Protein AF-A0A817LK72-F1 (afdb_monomer_lite)

Foldseek 3Di:
DDDDDDPVLVVVLVCVLDPPDPPDDPDDDDDDDDDDPPPCCLLHSVLVNQLSQVVDPVGDDDDDDDPVCLVVSVVSNCVRCVPVNVDDDDDD

Structure (mmCIF, N/CA/C/O backbone):
data_AF-A0A817LK72-F1
#
_entry.id   AF-A0A817LK72-F1
#
loop_
_atom_site.group_PDB
_atom_site.id
_atom_site.type_symbol
_atom_site.label_atom_id
_atom_site.label_alt_id
_atom_site.label_comp_id
_atom_site.label_asym_id
_atom_site.label_entity_id
_atom_site.label_seq_id
_atom_site.pdbx_PDB_ins_code
_atom_site.Cartn_x
_atom_site.Cartn_y
_atom_site.Cartn_z
_atom_site.occupancy
_atom_site.B_iso_or_equiv
_atom_site.auth_seq_id
_atom_site.auth_comp_id
_atom_site.auth_asym_id
_atom_site.auth_atom_id
_atom_site.pdbx_PDB_model_num
ATOM 1 N N . MET A 1 1 ? -11.771 -12.096 5.214 1.00 59.47 1 MET A N 1
ATOM 2 C CA . MET A 1 1 ? -11.506 -10.710 4.777 1.00 59.47 1 MET A CA 1
ATOM 3 C C . MET A 1 1 ? -12.808 -10.122 4.241 1.00 59.47 1 MET A C 1
ATOM 5 O O . MET A 1 1 ? -13.346 -10.690 3.306 1.00 59.47 1 MET A O 1
ATOM 9 N N . ASN A 1 2 ? -13.333 -9.047 4.837 1.00 67.94 2 ASN A N 1
ATOM 10 C CA . ASN A 1 2 ? -14.517 -8.348 4.321 1.00 67.94 2 ASN A CA 1
ATOM 11 C C . ASN A 1 2 ? -14.074 -6.976 3.787 1.00 67.94 2 ASN A C 1
ATOM 13 O O . ASN A 1 2 ? -13.857 -6.048 4.567 1.00 67.94 2 ASN A O 1
ATOM 17 N N . ILE A 1 3 ? -13.798 -6.887 2.483 1.00 73.44 3 ILE A N 1
ATOM 18 C CA . ILE A 1 3 ? -13.427 -5.632 1.815 1.00 73.44 3 ILE A CA 1
ATOM 19 C C . ILE A 1 3 ? -14.599 -5.205 0.941 1.00 73.44 3 ILE A C 1
ATOM 21 O O . ILE A 1 3 ? -14.873 -5.821 -0.081 1.00 73.44 3 ILE A O 1
ATOM 25 N N . THR A 1 4 ? -15.247 -4.112 1.329 1.00 86.06 4 THR A N 1
ATOM 26 C CA . THR A 1 4 ? -16.202 -3.392 0.486 1.00 86.06 4 THR A CA 1
ATOM 27 C C . THR A 1 4 ? -15.481 -2.229 -0.183 1.00 86.06 4 THR A C 1
ATOM 29 O O . THR A 1 4 ? -14.970 -1.341 0.509 1.00 86.06 4 THR A O 1
ATOM 32 N N . ILE A 1 5 ? -15.426 -2.236 -1.512 1.00 90.00 5 ILE A N 1
ATOM 33 C CA . ILE A 1 5 ? -14.814 -1.164 -2.299 1.00 90.00 5 ILE A CA 1
ATOM 34 C C . ILE A 1 5 ? -15.887 -0.112 -2.591 1.00 90.00 5 ILE A C 1
ATOM 36 O O . ILE A 1 5 ? -16.959 -0.444 -3.086 1.00 90.00 5 ILE A O 1
ATOM 40 N N . ARG A 1 6 ? -15.602 1.151 -2.266 1.00 91.00 6 ARG A N 1
ATOM 41 C CA . ARG A 1 6 ? -16.489 2.297 -2.513 1.00 91.00 6 ARG A CA 1
ATOM 42 C C . ARG A 1 6 ? -16.066 3.049 -3.769 1.00 91.00 6 ARG A C 1
ATOM 44 O O . ARG A 1 6 ? -14.874 3.146 -4.058 1.00 91.00 6 ARG A O 1
ATOM 51 N N . ASP A 1 7 ? -17.014 3.702 -4.428 1.00 91.44 7 ASP A N 1
ATOM 52 C CA . ASP A 1 7 ? -16.767 4.433 -5.680 1.00 91.44 7 ASP A CA 1
ATOM 53 C C . ASP A 1 7 ? -15.677 5.500 -5.564 1.00 91.44 7 ASP A C 1
ATOM 55 O O . ASP A 1 7 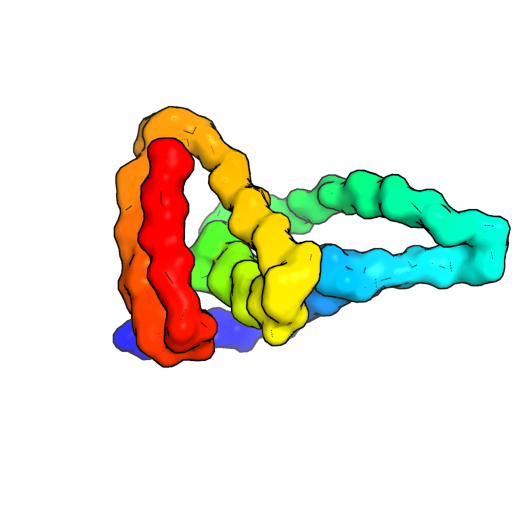? -14.861 5.675 -6.469 1.00 91.44 7 ASP A O 1
ATOM 59 N N . ILE A 1 8 ? -15.612 6.205 -4.429 1.00 89.81 8 ILE A N 1
ATOM 60 C CA . ILE A 1 8 ? -14.557 7.196 -4.191 1.00 89.81 8 ILE A CA 1
ATOM 61 C C . ILE A 1 8 ? -13.162 6.560 -4.189 1.00 89.81 8 ILE A C 1
ATOM 63 O O . ILE A 1 8 ? -12.231 7.128 -4.753 1.00 89.81 8 ILE A O 1
ATOM 67 N N . GLN A 1 9 ? -13.027 5.352 -3.636 1.00 91.75 9 GLN A N 1
ATOM 68 C CA . GLN A 1 9 ? -11.754 4.638 -3.587 1.00 91.75 9 GLN A CA 1
ATOM 69 C C . GLN A 1 9 ? -11.320 4.208 -4.992 1.00 91.75 9 GLN A C 1
ATOM 71 O O . GLN A 1 9 ? -10.144 4.328 -5.323 1.00 91.75 9 GLN A O 1
ATOM 76 N N . ILE A 1 10 ? -12.271 3.775 -5.829 1.00 91.06 10 ILE A N 1
ATOM 77 C CA . ILE A 1 10 ? -12.025 3.409 -7.233 1.00 91.06 10 ILE A CA 1
ATOM 78 C C . ILE A 1 10 ? -11.586 4.634 -8.032 1.00 91.06 10 ILE A C 1
ATOM 80 O O . ILE A 1 10 ? -10.584 4.578 -8.741 1.00 91.06 10 ILE A O 1
ATOM 84 N N . ARG A 1 11 ? -12.299 5.761 -7.897 1.00 89.81 11 ARG A N 1
ATOM 85 C CA . ARG A 1 11 ? -11.948 7.008 -8.594 1.00 89.81 11 ARG A CA 1
ATOM 86 C C . ARG A 1 11 ? -10.540 7.473 -8.244 1.00 89.81 11 ARG A C 1
ATOM 88 O O . ARG A 1 11 ? -9.758 7.757 -9.146 1.00 89.81 11 ARG A O 1
ATOM 95 N N . VAL A 1 12 ? -10.205 7.500 -6.954 1.00 89.88 12 VAL A N 1
ATOM 96 C CA . VAL A 1 12 ? -8.869 7.893 -6.485 1.00 89.88 12 VAL A CA 1
ATOM 97 C C . VAL A 1 12 ? -7.801 6.918 -6.985 1.00 89.88 12 VAL A C 1
ATOM 99 O O . VAL A 1 12 ? -6.778 7.362 -7.501 1.00 89.88 12 VAL A O 1
ATOM 102 N N . ALA A 1 13 ? -8.040 5.607 -6.895 1.00 90.38 13 ALA A N 1
ATOM 103 C CA . ALA A 1 13 ? -7.090 4.602 -7.367 1.00 90.38 13 ALA A CA 1
ATOM 104 C C . ALA A 1 13 ? -6.840 4.700 -8.879 1.00 90.38 13 ALA A C 1
ATOM 106 O O . ALA A 1 13 ? -5.688 4.705 -9.302 1.00 90.38 13 ALA A O 1
ATOM 107 N N . ASN A 1 14 ? -7.887 4.855 -9.693 1.00 89.69 14 ASN A N 1
ATOM 108 C CA . ASN A 1 14 ? -7.747 5.022 -11.142 1.00 89.69 14 ASN A CA 1
ATOM 109 C C . ASN A 1 14 ? -6.910 6.253 -11.497 1.00 89.69 14 ASN A C 1
ATOM 111 O O . ASN A 1 14 ? -6.040 6.164 -12.360 1.00 89.69 14 ASN A O 1
ATOM 115 N N . HIS A 1 15 ? -7.124 7.369 -10.796 1.00 87.75 15 HIS A N 1
ATOM 116 C CA . HIS A 1 15 ? -6.366 8.600 -11.017 1.00 87.75 15 HIS A CA 1
ATOM 117 C C . HIS A 1 15 ? -4.883 8.460 -10.640 1.00 87.75 15 HIS A C 1
ATOM 119 O O . HIS A 1 15 ? -4.021 9.060 -11.273 1.00 87.75 15 HIS A O 1
ATOM 125 N N . MET A 1 16 ? -4.576 7.639 -9.632 1.00 87.94 16 MET A N 1
ATOM 126 C CA . MET A 1 16 ? -3.201 7.321 -9.237 1.00 87.94 16 MET A CA 1
ATOM 127 C C . MET A 1 16 ? -2.512 6.335 -10.195 1.00 87.94 16 MET A C 1
ATOM 129 O O . MET A 1 16 ? -1.311 6.448 -10.413 1.00 87.94 16 MET A O 1
ATOM 133 N N . ILE A 1 17 ? -3.241 5.357 -10.750 1.00 86.25 17 ILE A N 1
ATOM 134 C CA . ILE A 1 17 ? -2.686 4.355 -11.683 1.00 86.25 17 ILE A CA 1
ATOM 135 C C . ILE A 1 17 ? -2.444 4.976 -13.061 1.00 86.25 17 ILE A C 1
ATOM 137 O O . ILE A 1 17 ? -1.427 4.708 -13.698 1.00 86.25 17 ILE A O 1
ATOM 141 N N . LYS A 1 18 ? -3.397 5.783 -13.531 1.00 82.38 18 LYS A N 1
ATOM 142 C CA . LYS A 1 18 ? -3.346 6.483 -14.814 1.00 82.38 18 LYS A CA 1
ATOM 143 C C . LYS A 1 18 ? -3.604 7.968 -14.563 1.00 82.38 18 LYS A C 1
ATOM 145 O O . LYS A 1 18 ? -4.756 8.395 -14.663 1.00 82.38 18 LYS A O 1
ATOM 150 N N . PRO A 1 19 ? -2.565 8.755 -14.234 1.00 72.75 19 PRO A N 1
ATOM 151 C CA . PRO A 1 19 ? -2.696 10.204 -14.246 1.00 72.75 19 PRO A CA 1
ATOM 152 C C . PRO A 1 19 ? -3.250 10.651 -15.595 1.00 72.75 19 PRO A C 1
ATOM 154 O O . PRO A 1 19 ? -2.764 10.209 -16.638 1.00 72.75 19 PRO A O 1
ATOM 157 N N . ASN A 1 20 ? -4.252 11.527 -15.585 1.00 62.88 20 ASN A N 1
ATOM 158 C CA . ASN A 1 20 ? -4.743 12.143 -16.811 1.00 62.88 20 ASN A CA 1
ATOM 159 C C . ASN A 1 20 ? -3.616 13.003 -17.406 1.00 62.88 20 ASN A C 1
ATOM 161 O O . ASN A 1 20 ? -3.380 14.121 -16.953 1.00 62.88 20 ASN A O 1
ATOM 165 N N . LEU A 1 21 ? -2.899 12.468 -18.398 1.00 56.91 21 LEU A N 1
ATOM 166 C CA . LEU A 1 21 ? -1.875 13.204 -19.131 1.00 56.91 21 LEU A CA 1
ATOM 167 C C . LEU A 1 21 ? -2.547 14.258 -20.014 1.00 56.91 21 LEU A C 1
ATOM 169 O O . LEU A 1 21 ? -3.289 13.930 -20.940 1.00 56.91 21 LEU A O 1
ATOM 173 N N . THR A 1 22 ? -2.220 15.526 -19.792 1.00 52.16 22 THR A N 1
ATOM 174 C CA . THR A 1 22 ? -2.406 16.571 -20.799 1.00 52.16 22 THR A CA 1
ATOM 175 C C . THR A 1 22 ? -1.311 16.423 -21.860 1.00 52.16 22 THR A C 1
ATOM 177 O O . THR A 1 22 ? -0.218 16.962 -21.739 1.00 52.16 22 THR A O 1
ATOM 180 N N . THR A 1 23 ? -1.606 15.569 -22.841 1.00 49.75 23 THR A N 1
ATOM 181 C CA . THR A 1 23 ? -1.119 15.408 -24.231 1.00 49.75 23 THR A CA 1
ATOM 182 C C . THR A 1 23 ? 0.234 15.921 -24.758 1.00 49.75 23 THR A C 1
ATOM 184 O O . THR A 1 23 ? 0.530 15.549 -25.883 1.00 49.75 23 THR A O 1
ATOM 187 N N . ASN A 1 24 ? 1.107 16.658 -24.064 1.00 50.31 24 ASN A N 1
ATOM 188 C CA . ASN A 1 24 ? 2.286 17.252 -24.725 1.00 50.31 24 ASN A CA 1
ATOM 189 C C . ASN A 1 24 ? 3.635 17.106 -24.014 1.00 50.31 24 ASN A C 1
ATOM 191 O O . ASN A 1 24 ? 4.623 17.573 -24.561 1.00 50.31 24 ASN A O 1
ATOM 195 N N . ASN A 1 25 ? 3.736 16.448 -22.857 1.00 51.78 25 ASN A N 1
ATOM 196 C CA . ASN A 1 25 ? 5.042 16.158 -22.262 1.00 51.78 25 ASN A CA 1
ATOM 197 C C . ASN A 1 25 ? 5.014 14.822 -21.521 1.00 51.78 25 ASN A C 1
ATOM 199 O O . ASN A 1 25 ? 4.239 14.626 -20.589 1.00 51.78 25 ASN A O 1
ATOM 203 N N . SER A 1 26 ? 5.886 13.905 -21.930 1.00 54.09 26 SER A N 1
ATOM 204 C CA . SER A 1 26 ? 6.137 12.604 -21.304 1.00 54.09 26 SER A CA 1
ATOM 205 C C . SER A 1 26 ? 6.904 12.745 -19.981 1.00 54.09 26 SER A C 1
ATOM 207 O O . SER A 1 26 ? 7.909 12.071 -19.757 1.00 54.09 26 SER A O 1
ATOM 209 N N . THR A 1 27 ? 6.488 13.667 -19.114 1.00 57.53 27 THR A N 1
ATOM 210 C CA . THR A 1 27 ? 7.091 13.869 -17.799 1.00 57.53 27 THR A CA 1
ATOM 211 C C . THR A 1 27 ? 6.365 13.018 -16.767 1.00 57.53 27 THR A C 1
ATOM 213 O O . THR A 1 27 ? 5.147 13.071 -16.616 1.00 57.53 27 THR A O 1
ATOM 216 N N . ILE A 1 28 ? 7.136 12.205 -16.045 1.00 60.75 28 ILE A N 1
ATOM 217 C CA . ILE A 1 28 ? 6.669 11.484 -14.862 1.00 60.75 28 ILE A CA 1
ATOM 218 C C . ILE A 1 28 ? 6.207 12.540 -13.850 1.00 60.75 28 ILE A C 1
ATOM 220 O O . ILE A 1 28 ? 7.022 13.318 -13.355 1.00 60.75 28 ILE A O 1
ATOM 224 N N . GLN A 1 29 ? 4.904 12.601 -13.575 1.00 70.44 29 GLN A N 1
ATOM 225 C CA . GLN A 1 29 ? 4.332 13.553 -12.626 1.00 70.44 29 GLN A CA 1
ATOM 226 C C . GLN A 1 29 ? 4.123 12.902 -11.260 1.00 70.44 29 GLN A C 1
ATOM 228 O O . GLN A 1 29 ? 3.519 11.836 -11.141 1.00 70.44 29 GLN A O 1
ATOM 233 N N . SER A 1 30 ? 4.599 13.580 -10.218 1.00 81.00 30 SER A N 1
ATOM 234 C CA . SER A 1 30 ? 4.241 13.275 -8.835 1.00 81.00 30 SER A CA 1
ATOM 235 C C . SER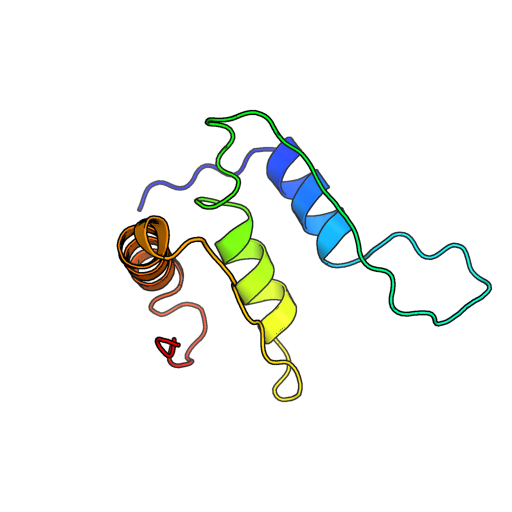 A 1 30 ? 2.825 13.770 -8.560 1.00 81.00 30 SER A C 1
ATOM 237 O O . SER A 1 30 ? 2.512 14.929 -8.824 1.00 81.00 30 SER A O 1
ATOM 239 N N . ILE A 1 31 ? 1.977 12.909 -8.000 1.00 83.69 31 ILE A N 1
ATOM 240 C CA . ILE A 1 31 ? 0.583 13.235 -7.682 1.00 83.69 31 ILE A CA 1
ATOM 241 C C . ILE A 1 31 ? 0.404 13.169 -6.173 1.00 83.69 31 ILE A C 1
ATOM 243 O O . ILE A 1 31 ? 0.814 12.203 -5.527 1.00 83.69 31 ILE A O 1
ATOM 247 N N . VAL A 1 32 ? -0.256 14.179 -5.616 1.00 85.44 32 VAL A N 1
ATOM 248 C CA . VAL A 1 32 ? -0.691 14.182 -4.221 1.00 85.44 32 VAL A CA 1
ATOM 249 C C . VAL 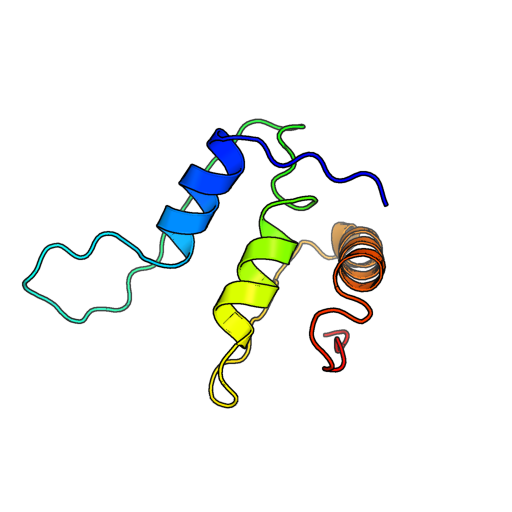A 1 32 ? -2.199 14.003 -4.200 1.00 85.44 32 VAL A C 1
ATOM 251 O O . VAL A 1 32 ? -2.931 14.782 -4.799 1.00 85.44 32 VAL A O 1
ATOM 254 N N . MET A 1 33 ? -2.665 12.979 -3.490 1.00 85.06 33 MET A N 1
ATOM 255 C CA . MET A 1 33 ? -4.089 12.726 -3.294 1.00 85.06 33 MET A CA 1
ATOM 256 C C . MET A 1 33 ? -4.416 12.811 -1.811 1.00 85.06 33 MET A C 1
ATOM 258 O O . MET A 1 33 ? -3.710 12.247 -0.971 1.00 85.06 33 MET A O 1
ATOM 262 N N . GLN A 1 34 ? -5.519 13.478 -1.491 1.00 84.06 34 GLN A N 1
ATOM 263 C CA . GLN A 1 34 ? -6.045 13.568 -0.136 1.00 84.06 34 GLN A CA 1
ATOM 264 C C . GLN A 1 34 ? -7.412 12.898 -0.060 1.00 84.06 34 GLN A C 1
ATOM 266 O O . GLN A 1 34 ? -8.170 12.862 -1.022 1.00 84.06 34 GLN A O 1
ATOM 271 N N . MET A 1 35 ? -7.705 12.339 1.106 1.00 82.19 35 MET A N 1
ATOM 272 C CA . MET A 1 35 ? -8.991 11.727 1.438 1.00 82.19 35 MET A CA 1
ATOM 273 C C . MET A 1 35 ? -9.298 12.037 2.897 1.00 82.19 35 MET A C 1
ATOM 275 O O . MET A 1 35 ? -8.385 12.422 3.640 1.00 82.19 35 MET A O 1
ATOM 279 N N . ASN A 1 36 ? -10.507 11.750 3.361 1.00 85.06 36 ASN A N 1
ATOM 280 C CA . ASN A 1 36 ? -10.864 11.871 4.773 1.00 85.06 36 ASN A CA 1
ATOM 281 C C . ASN A 1 36 ? -10.409 10.650 5.578 1.00 85.06 36 ASN A C 1
ATOM 283 O O . ASN A 1 36 ? -10.189 9.550 5.051 1.00 85.06 36 ASN A O 1
ATOM 287 N N . MET A 1 37 ? -10.115 10.851 6.863 1.00 78.81 37 MET A N 1
ATOM 288 C CA . MET A 1 37 ? -9.749 9.741 7.749 1.00 78.81 37 MET A CA 1
ATOM 289 C C . MET A 1 37 ? -10.912 8.747 7.854 1.00 78.81 37 MET A C 1
ATOM 291 O O . MET A 1 37 ? -12.071 9.127 7.762 1.00 78.81 37 MET A O 1
ATOM 295 N N . GLY A 1 38 ? -10.601 7.455 7.974 1.00 80.62 38 GLY A N 1
ATOM 296 C CA . GLY A 1 38 ? -11.620 6.396 7.988 1.00 80.62 38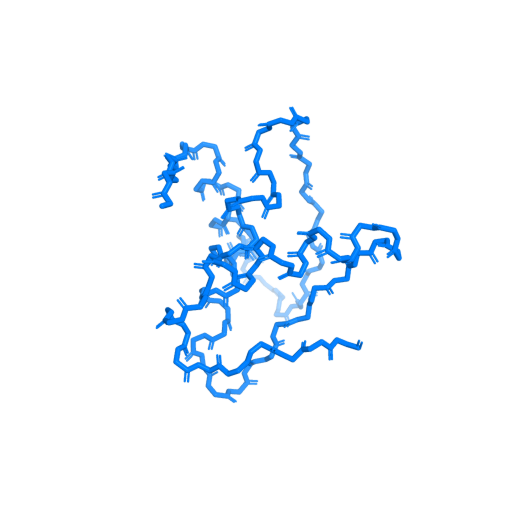 GLY A CA 1
ATOM 297 C C . GLY A 1 38 ? -12.127 5.952 6.607 1.00 80.62 38 GLY A C 1
ATOM 298 O O . GLY A 1 38 ? -12.685 4.863 6.495 1.00 80.62 38 GLY A O 1
ATOM 299 N N . GLU A 1 39 ? -11.833 6.680 5.523 1.00 81.38 39 GLU A N 1
ATOM 300 C CA . GLU A 1 39 ? -12.244 6.286 4.160 1.00 81.38 39 GLU A CA 1
ATOM 301 C C . GLU A 1 39 ? -11.458 5.100 3.584 1.00 81.38 39 GLU A C 1
ATOM 303 O O . GLU A 1 39 ? -11.708 4.661 2.466 1.00 81.38 39 GLU A O 1
ATOM 308 N N . GLY A 1 40 ? -10.515 4.538 4.341 1.00 79.94 40 GLY A N 1
ATOM 309 C CA . GLY A 1 40 ? -9.788 3.337 3.940 1.00 79.94 40 GLY A CA 1
ATOM 310 C C . GLY A 1 40 ? -8.651 3.582 2.947 1.00 79.94 40 GLY A C 1
ATOM 311 O O . GLY A 1 40 ? -8.403 2.737 2.087 1.00 79.94 40 GLY A O 1
ATOM 312 N N . LYS A 1 41 ? -7.922 4.703 3.087 1.00 85.00 41 LYS A N 1
ATOM 313 C CA . LYS A 1 41 ? -6.764 5.034 2.228 1.00 85.00 41 LYS A CA 1
ATOM 314 C C . LYS A 1 41 ? -5.753 3.893 2.158 1.00 85.00 41 LYS A C 1
ATOM 316 O O . LYS A 1 41 ? -5.428 3.377 1.098 1.00 85.00 41 LYS A O 1
ATOM 321 N N . THR A 1 42 ? -5.309 3.449 3.322 1.00 84.62 42 THR A N 1
ATOM 322 C CA . THR A 1 42 ? -4.323 2.379 3.439 1.00 84.62 42 THR A CA 1
ATOM 323 C C . THR A 1 42 ? -4.959 1.000 3.306 1.00 84.62 42 THR A C 1
ATOM 325 O O . THR A 1 42 ? -4.363 0.078 2.766 1.00 84.62 42 THR A O 1
ATOM 328 N N . SER A 1 43 ? -6.173 0.821 3.824 1.00 85.44 43 SER A N 1
ATOM 329 C CA . SER A 1 43 ? -6.778 -0.506 3.920 1.00 85.44 43 SER A CA 1
ATOM 330 C C . SER A 1 43 ? -7.387 -0.995 2.606 1.00 85.44 43 SER A C 1
ATOM 332 O O . SER A 1 43 ? -7.529 -2.207 2.455 1.00 85.44 43 SER A O 1
ATOM 334 N N . VAL A 1 44 ? -7.740 -0.113 1.666 1.00 89.31 44 VAL A N 1
ATOM 335 C CA . VAL A 1 44 ? -8.374 -0.504 0.394 1.00 89.31 44 VAL A CA 1
ATOM 336 C C . VAL A 1 44 ? -7.566 -0.049 -0.815 1.00 89.31 44 VAL A C 1
ATOM 338 O O . VAL A 1 44 ? -7.260 -0.870 -1.676 1.00 89.31 44 VAL A O 1
ATOM 341 N N . ILE A 1 45 ? -7.167 1.224 -0.867 1.00 90.56 45 ILE A N 1
ATOM 342 C CA . ILE A 1 45 ? -6.505 1.770 -2.063 1.00 90.56 45 ILE A CA 1
ATOM 343 C C . ILE A 1 45 ? -5.078 1.244 -2.206 1.00 90.56 45 ILE A C 1
ATOM 345 O O . ILE A 1 45 ? -4.674 0.871 -3.302 1.00 90.56 45 ILE A O 1
ATOM 349 N N . LEU A 1 46 ? -4.326 1.147 -1.108 1.00 89.62 46 LEU A N 1
ATOM 350 C CA . LEU A 1 46 ? -2.940 0.681 -1.162 1.00 89.62 46 LEU A CA 1
ATOM 351 C C . LEU A 1 46 ? -2.802 -0.749 -1.746 1.00 89.62 46 LEU A C 1
ATOM 353 O O . LEU A 1 46 ? -2.019 -0.915 -2.682 1.00 89.62 46 LEU A O 1
ATOM 357 N N . PRO A 1 47 ? -3.579 -1.766 -1.310 1.00 89.12 47 PRO A N 1
ATOM 358 C CA . PRO A 1 47 ? -3.610 -3.068 -1.980 1.00 89.12 47 PRO A CA 1
ATOM 359 C C . PRO A 1 47 ? -3.966 -2.989 -3.471 1.00 89.12 47 PRO A C 1
ATOM 361 O O . PRO A 1 47 ? -3.320 -3.648 -4.283 1.00 89.12 47 PRO A O 1
ATOM 364 N N . MET A 1 48 ? -4.962 -2.172 -3.835 1.00 89.94 48 MET A N 1
ATOM 365 C CA . MET A 1 48 ? -5.408 -2.009 -5.223 1.00 89.94 48 MET A CA 1
ATOM 366 C C . MET A 1 48 ? -4.282 -1.464 -6.114 1.00 89.94 48 MET A C 1
ATOM 368 O O . MET A 1 48 ? -4.026 -2.000 -7.193 1.00 89.94 48 MET A O 1
ATOM 372 N N . LEU A 1 49 ? -3.550 -0.459 -5.625 1.00 90.00 49 LEU A N 1
ATOM 373 C CA . LEU A 1 49 ? -2.385 0.107 -6.305 1.00 90.00 49 LEU A CA 1
ATOM 374 C C . LEU A 1 49 ? -1.257 -0.903 -6.452 1.00 90.00 49 LEU A C 1
ATOM 376 O O . LEU A 1 49 ? -0.707 -1.043 -7.540 1.00 90.00 49 LEU A O 1
ATOM 380 N N . CYS A 1 50 ? -0.914 -1.617 -5.377 1.00 89.12 50 CYS A N 1
ATOM 381 C CA . CYS A 1 50 ? 0.148 -2.615 -5.419 1.00 89.12 50 CYS A CA 1
ATOM 382 C C . CYS A 1 50 ? -0.126 -3.666 -6.491 1.00 89.12 50 CYS A C 1
ATOM 384 O O . CYS A 1 50 ? 0.756 -3.929 -7.302 1.00 89.12 50 CYS A O 1
ATOM 386 N N . VAL A 1 51 ? -1.340 -4.223 -6.538 1.00 87.62 51 VAL A N 1
ATOM 387 C CA . VAL A 1 51 ? -1.723 -5.220 -7.552 1.00 87.62 51 VAL A CA 1
ATOM 388 C C . VAL A 1 51 ? -1.670 -4.630 -8.955 1.00 87.62 51 VAL A C 1
ATOM 390 O O . VAL A 1 51 ? -1.062 -5.228 -9.839 1.00 87.62 51 VAL A O 1
ATOM 393 N N . SER A 1 52 ? -2.235 -3.440 -9.159 1.00 89.06 52 SER A N 1
ATOM 394 C CA . SER A 1 52 ? -2.284 -2.842 -10.494 1.00 89.06 52 SER A CA 1
ATOM 395 C C . SER A 1 52 ? -0.904 -2.446 -11.026 1.00 89.06 52 SER A C 1
ATOM 397 O O . SER A 1 52 ? -0.644 -2.608 -12.215 1.00 89.06 52 SER A O 1
ATOM 399 N N . LEU A 1 53 ? -0.024 -1.910 -10.177 1.00 86.69 53 LEU A N 1
ATOM 400 C CA . LEU A 1 53 ? 1.275 -1.373 -10.596 1.00 86.69 53 LEU A CA 1
ATOM 401 C C . LEU A 1 53 ? 2.379 -2.437 -10.639 1.00 86.69 53 LEU A C 1
ATOM 403 O O . LEU A 1 53 ? 3.345 -2.276 -11.382 1.00 86.69 53 LEU A O 1
ATOM 407 N N . SER A 1 54 ? 2.251 -3.532 -9.884 1.00 85.31 54 SER A N 1
ATOM 408 C CA . SER A 1 54 ? 3.221 -4.644 -9.891 1.00 85.31 54 SER A CA 1
ATOM 409 C C . SER A 1 54 ? 2.910 -5.738 -10.918 1.00 85.31 54 SER A C 1
ATOM 411 O O . SER A 1 54 ? 3.537 -6.794 -10.898 1.00 85.31 54 SER A O 1
ATOM 413 N N . SER A 1 55 ? 1.962 -5.501 -11.832 1.00 79.88 55 SER A N 1
ATOM 414 C CA . SER A 1 55 ? 1.562 -6.487 -12.843 1.00 79.88 55 SER A CA 1
ATOM 415 C C . SER A 1 55 ? 2.707 -6.863 -13.801 1.00 79.88 55 SER A C 1
ATOM 417 O O . SER A 1 55 ? 2.834 -8.028 -14.177 1.00 79.88 55 SER A O 1
ATOM 419 N N . SER A 1 56 ? 3.598 -5.922 -14.134 1.00 79.44 56 SER A N 1
ATOM 420 C CA . SER A 1 56 ? 4.789 -6.200 -14.950 1.00 79.44 56 SER A CA 1
ATOM 421 C C . SER A 1 56 ? 5.946 -6.768 -14.112 1.00 79.44 56 SER A C 1
ATOM 423 O O . SER A 1 56 ? 6.051 -6.523 -12.910 1.00 79.44 56 SER A O 1
ATOM 425 N N . ASN A 1 57 ? 6.855 -7.522 -14.739 1.00 76.50 57 ASN A N 1
ATOM 426 C CA . ASN A 1 57 ? 8.129 -7.928 -14.121 1.00 76.50 57 ASN A CA 1
ATOM 427 C C . ASN A 1 57 ? 9.160 -6.787 -14.072 1.00 76.50 57 ASN A C 1
ATOM 429 O O . ASN A 1 57 ? 10.176 -6.915 -13.395 1.00 76.50 57 ASN A O 1
ATOM 433 N N . SER A 1 58 ? 8.909 -5.681 -14.774 1.00 82.44 58 SER A N 1
ATOM 434 C CA . SER A 1 58 ? 9.803 -4.518 -14.828 1.00 82.44 58 SER A CA 1
ATOM 435 C C . SER A 1 58 ? 9.493 -3.437 -13.789 1.00 82.44 58 SER A C 1
ATOM 437 O O . SER A 1 58 ? 10.243 -2.469 -13.685 1.00 82.44 58 SER A O 1
ATOM 439 N N . SER A 1 59 ? 8.402 -3.568 -13.028 1.00 79.56 59 SER A N 1
ATOM 440 C CA . SER A 1 59 ? 7.962 -2.562 -12.061 1.00 79.56 59 SER A CA 1
ATOM 441 C C . SER A 1 59 ? 8.012 -3.089 -10.628 1.00 79.56 59 SER A C 1
ATOM 443 O O . SER A 1 59 ? 7.500 -4.162 -10.306 1.00 79.56 59 SER A O 1
ATOM 445 N N . LEU A 1 60 ? 8.614 -2.296 -9.738 1.00 85.25 60 LEU A N 1
ATOM 446 C CA . LEU A 1 60 ? 8.654 -2.562 -8.303 1.00 85.25 60 LEU A CA 1
ATOM 447 C C . LEU A 1 60 ? 7.943 -1.432 -7.560 1.00 85.25 60 LEU A C 1
ATOM 449 O O . LEU A 1 60 ? 8.296 -0.263 -7.696 1.00 85.25 60 LEU A O 1
ATOM 453 N N . VAL A 1 61 ? 6.932 -1.786 -6.767 1.00 87.38 61 VAL A N 1
ATOM 454 C CA . VAL A 1 61 ? 6.143 -0.826 -5.985 1.00 87.38 61 VAL A CA 1
ATOM 455 C C . VAL A 1 61 ? 6.747 -0.706 -4.591 1.00 87.38 61 VAL A C 1
ATOM 457 O O . VAL A 1 61 ? 6.848 -1.698 -3.871 1.00 87.38 61 VAL A O 1
ATOM 460 N N . ARG A 1 62 ? 7.125 0.512 -4.191 1.00 90.69 62 ARG A N 1
ATOM 461 C CA . ARG A 1 62 ? 7.621 0.812 -2.842 1.00 90.69 62 ARG A CA 1
ATOM 462 C C . ARG A 1 62 ? 6.567 1.576 -2.054 1.00 90.69 62 ARG A C 1
ATOM 464 O O . ARG A 1 62 ? 6.039 2.577 -2.526 1.00 90.69 62 ARG A O 1
ATOM 471 N N . ILE A 1 63 ? 6.312 1.128 -0.831 1.00 89.94 63 ILE A N 1
ATOM 472 C CA . ILE A 1 63 ? 5.409 1.793 0.107 1.00 89.94 63 ILE A CA 1
ATOM 473 C C . ILE A 1 63 ? 6.262 2.384 1.223 1.00 89.94 63 ILE A C 1
ATOM 475 O O . ILE A 1 63 ? 6.979 1.654 1.902 1.00 89.94 63 ILE A O 1
ATOM 479 N N . ILE A 1 64 ? 6.173 3.697 1.420 1.00 92.06 64 ILE A N 1
ATOM 480 C CA . ILE A 1 64 ? 6.888 4.405 2.484 1.00 92.06 64 ILE A CA 1
ATOM 481 C C . ILE A 1 64 ? 5.860 4.873 3.509 1.00 92.06 64 ILE A C 1
ATOM 483 O O . ILE A 1 64 ? 4.869 5.515 3.164 1.00 92.06 64 ILE A O 1
ATOM 487 N N . VAL A 1 65 ? 6.090 4.532 4.774 1.00 91.56 65 VAL A N 1
ATOM 488 C CA . VAL A 1 65 ? 5.233 4.901 5.906 1.00 91.56 65 VAL A CA 1
ATOM 489 C C . VAL A 1 65 ? 6.085 5.367 7.079 1.00 91.56 65 VAL A C 1
ATOM 491 O O . VAL A 1 65 ? 7.278 5.073 7.154 1.00 91.56 65 VAL A O 1
ATOM 494 N N . LEU A 1 66 ? 5.463 6.068 8.027 1.00 93.62 66 LEU A N 1
ATOM 495 C CA . LEU A 1 66 ? 6.101 6.409 9.299 1.00 93.62 66 LEU A CA 1
ATOM 496 C C . LEU A 1 66 ? 6.496 5.132 10.057 1.00 93.62 66 LEU A C 1
ATOM 498 O O . LEU A 1 66 ? 5.750 4.152 10.057 1.00 93.62 66 LEU A O 1
ATOM 502 N N . LYS A 1 67 ? 7.638 5.163 10.758 1.00 93.31 67 LYS A N 1
ATOM 503 C CA . LYS A 1 67 ? 8.217 3.992 11.447 1.00 93.31 67 LYS A CA 1
ATOM 504 C C . LYS A 1 67 ? 7.215 3.272 12.357 1.00 93.31 67 LYS A C 1
ATOM 506 O O . LYS A 1 67 ? 7.134 2.051 12.324 1.00 93.31 67 LYS A O 1
ATOM 511 N N . PHE A 1 68 ? 6.418 4.013 13.128 1.00 93.75 68 PHE A N 1
ATOM 512 C CA . PHE A 1 68 ? 5.433 3.420 14.042 1.00 93.75 68 PHE A CA 1
ATOM 513 C C . PHE A 1 68 ? 4.236 2.774 13.323 1.00 93.75 68 PHE A C 1
ATOM 515 O O . PHE A 1 68 ? 3.603 1.872 13.861 1.00 93.75 68 PHE A O 1
ATOM 522 N N . LEU A 1 69 ? 3.925 3.213 12.100 1.00 92.12 69 LEU A N 1
ATOM 523 C CA . LEU A 1 69 ? 2.839 2.664 11.288 1.00 92.12 69 LEU A CA 1
ATOM 524 C C . LEU A 1 69 ? 3.262 1.403 10.534 1.00 92.12 69 LEU A C 1
ATOM 526 O O . LEU A 1 69 ? 2.393 0.659 10.071 1.00 92.12 69 LEU A O 1
ATOM 530 N N . PHE A 1 70 ? 4.568 1.154 10.405 1.00 92.19 70 PHE A N 1
ATOM 531 C CA . PHE A 1 70 ? 5.103 0.050 9.618 1.00 92.19 70 PHE A CA 1
ATOM 532 C C . PHE A 1 70 ? 4.546 -1.321 10.025 1.00 92.19 70 PHE A C 1
ATOM 534 O O . PHE A 1 70 ? 4.002 -1.982 9.140 1.00 92.19 70 PHE A O 1
ATOM 541 N N . PRO A 1 71 ? 4.574 -1.753 11.305 1.00 92.50 71 PRO A N 1
ATOM 542 C CA . PRO A 1 71 ? 4.112 -3.095 11.670 1.00 92.50 71 PRO A CA 1
ATOM 543 C C . PRO A 1 71 ? 2.648 -3.333 11.281 1.00 92.50 71 PRO A C 1
ATOM 545 O O . PRO A 1 71 ? 2.316 -4.340 10.654 1.00 92.50 71 PRO A O 1
ATOM 548 N N . THR A 1 72 ? 1.784 -2.358 11.571 1.00 90.94 72 THR A N 1
ATOM 549 C CA . THR A 1 72 ? 0.349 -2.411 11.264 1.00 90.94 72 THR A CA 1
ATOM 550 C C . THR A 1 72 ? 0.088 -2.433 9.759 1.00 90.94 72 THR A C 1
ATOM 552 O O . THR A 1 72 ? -0.724 -3.223 9.273 1.00 90.94 72 THR A O 1
ATOM 555 N N . ASN A 1 73 ? 0.789 -1.586 8.999 1.00 90.50 73 ASN A N 1
ATOM 556 C CA . ASN A 1 73 ? 0.653 -1.519 7.544 1.00 90.50 73 ASN A CA 1
ATOM 557 C C . ASN A 1 73 ? 1.159 -2.799 6.882 1.00 90.50 73 ASN A C 1
ATOM 559 O O . ASN A 1 73 ? 0.461 -3.364 6.046 1.00 90.50 73 ASN A O 1
ATOM 563 N N . HIS A 1 74 ? 2.331 -3.281 7.289 1.00 89.38 74 HIS A N 1
ATOM 564 C CA . HIS A 1 74 ? 2.943 -4.497 6.769 1.00 89.38 74 HIS A CA 1
ATOM 565 C C . HIS A 1 74 ? 2.057 -5.722 7.013 1.00 89.38 74 HIS A C 1
ATOM 567 O O . HIS A 1 74 ? 1.787 -6.478 6.080 1.00 89.38 74 HIS A O 1
ATOM 573 N N . GLN A 1 75 ? 1.530 -5.889 8.231 1.00 89.06 75 GLN A N 1
ATOM 574 C CA . GLN A 1 75 ? 0.627 -6.995 8.552 1.00 89.06 75 GLN A CA 1
ATOM 575 C C . GLN A 1 75 ? -0.668 -6.929 7.735 1.00 89.06 75 GLN A C 1
ATOM 577 O O . GLN A 1 75 ? -1.087 -7.930 7.154 1.00 89.06 75 GLN A O 1
ATOM 582 N N . SER A 1 76 ? -1.280 -5.745 7.644 1.00 88.25 76 SER A N 1
ATOM 583 C CA . SER A 1 76 ? -2.496 -5.527 6.851 1.00 88.25 76 SER A CA 1
ATOM 584 C C . SER A 1 76 ? -2.260 -5.826 5.370 1.00 88.25 76 SER A C 1
ATOM 586 O O . SER A 1 76 ? -3.057 -6.522 4.744 1.00 88.25 76 SER A O 1
AT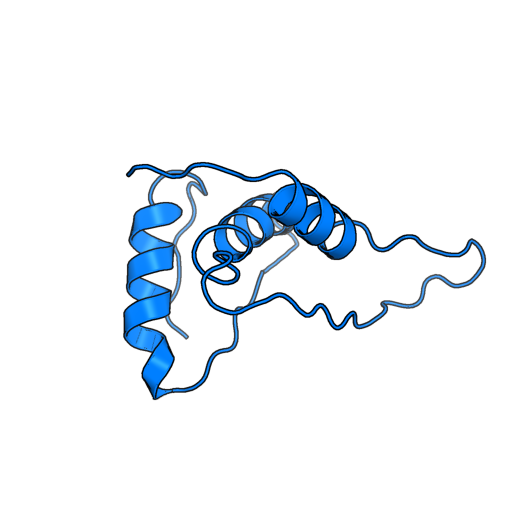OM 588 N N . LEU A 1 77 ? -1.138 -5.364 4.813 1.00 87.44 77 LEU A N 1
ATOM 589 C CA . LEU A 1 77 ? -0.790 -5.589 3.415 1.00 87.44 77 LEU A CA 1
ATOM 590 C C . LEU A 1 77 ? -0.528 -7.072 3.133 1.00 87.44 77 LEU A C 1
ATOM 592 O O . LEU A 1 77 ? -1.051 -7.601 2.158 1.00 87.44 77 LEU A O 1
ATOM 596 N N . ARG A 1 78 ? 0.214 -7.767 4.005 1.00 87.50 78 ARG A N 1
ATOM 597 C CA . ARG A 1 78 ? 0.465 -9.213 3.883 1.00 87.50 78 ARG A CA 1
ATOM 598 C C . ARG A 1 78 ? -0.811 -10.032 3.981 1.00 87.50 78 ARG A C 1
ATOM 600 O O . ARG A 1 78 ? -1.000 -10.932 3.172 1.00 87.50 78 ARG A O 1
ATOM 607 N N . TYR A 1 79 ? -1.692 -9.704 4.922 1.00 87.06 79 TYR A N 1
ATOM 608 C CA . TYR A 1 79 ? -2.992 -10.362 5.037 1.00 87.06 79 TYR A CA 1
ATOM 609 C C . TYR A 1 79 ? -3.861 -10.124 3.795 1.00 87.06 79 TYR A C 1
ATOM 611 O O . TYR A 1 79 ? -4.611 -11.009 3.395 1.00 87.06 79 TYR A O 1
ATOM 619 N N . LYS A 1 80 ? -3.762 -8.938 3.174 1.00 86.31 80 LYS A N 1
ATOM 620 C CA . LYS A 1 80 ? -4.608 -8.571 2.033 1.00 86.31 80 LYS A CA 1
ATOM 621 C C . LYS A 1 80 ? -4.105 -9.048 0.676 1.00 86.31 80 LYS A C 1
ATOM 623 O O . LYS A 1 80 ? -4.914 -9.398 -0.172 1.00 86.31 80 LYS A O 1
ATOM 628 N N . LEU A 1 81 ? -2.795 -9.018 0.467 1.00 82.81 81 LEU A N 1
ATOM 629 C CA . LEU A 1 81 ? -2.145 -9.359 -0.800 1.00 82.81 81 LEU A CA 1
ATOM 630 C C . LEU A 1 81 ? -1.536 -10.764 -0.796 1.00 82.81 81 LEU A C 1
ATOM 632 O O . LEU A 1 81 ? -1.095 -11.239 -1.844 1.00 82.81 81 LEU A O 1
ATOM 636 N N . GLY A 1 82 ? -1.503 -11.428 0.363 1.00 78.31 82 GLY A N 1
ATOM 637 C CA . GLY A 1 82 ? -1.078 -12.815 0.486 1.00 78.31 82 GLY A CA 1
ATOM 638 C C . GLY A 1 82 ? -1.893 -13.703 -0.450 1.00 78.31 82 GLY A C 1
ATOM 639 O O . GLY A 1 82 ? -3.112 -13.773 -0.339 1.00 78.31 82 GLY A O 1
ATOM 640 N N . GLY A 1 83 ? -1.216 -14.336 -1.406 1.00 71.12 83 GLY A N 1
ATOM 641 C CA . GLY A 1 83 ? -1.834 -15.194 -2.420 1.00 71.12 83 GLY A CA 1
ATOM 642 C C . GLY A 1 83 ? -2.261 -14.485 -3.711 1.00 71.12 83 GLY A C 1
ATOM 643 O O . GLY A 1 83 ? -2.255 -15.128 -4.753 1.00 71.12 83 GLY A O 1
ATOM 644 N N . LEU A 1 84 ? -2.544 -13.175 -3.699 1.00 74.31 84 LEU A N 1
ATOM 645 C CA . LEU A 1 84 ? -2.993 -12.453 -4.904 1.00 74.31 84 LEU A CA 1
ATOM 646 C C . LEU A 1 84 ? -1.858 -12.129 -5.877 1.00 74.31 84 LEU A C 1
ATOM 648 O O . LEU A 1 84 ? -2.032 -12.212 -7.087 1.00 74.31 84 LEU A O 1
ATOM 652 N N . LEU A 1 85 ? -0.692 -11.741 -5.360 1.00 69.00 85 LEU A N 1
ATOM 653 C CA . LEU A 1 85 ? 0.417 -11.298 -6.208 1.00 69.00 85 LEU A CA 1
ATOM 654 C C . LEU A 1 85 ? 1.262 -12.448 -6.765 1.00 69.00 85 LEU A C 1
ATOM 656 O O . LEU A 1 85 ? 2.136 -12.191 -7.586 1.00 69.00 85 LEU A O 1
ATOM 660 N N . ASN A 1 86 ? 1.078 -13.680 -6.268 1.00 75.12 86 ASN A N 1
ATOM 661 C CA . ASN A 1 86 ? 1.999 -14.815 -6.454 1.00 75.12 86 ASN A CA 1
ATOM 662 C C . ASN A 1 86 ? 3.496 -14.425 -6.340 1.00 75.12 86 ASN A C 1
ATOM 664 O O . ASN A 1 86 ? 4.376 -14.993 -6.981 1.00 75.12 86 ASN A O 1
ATOM 668 N N . ARG A 1 87 ? 3.783 -13.389 -5.544 1.00 72.94 87 ARG A N 1
ATOM 669 C CA . ARG A 1 87 ? 5.09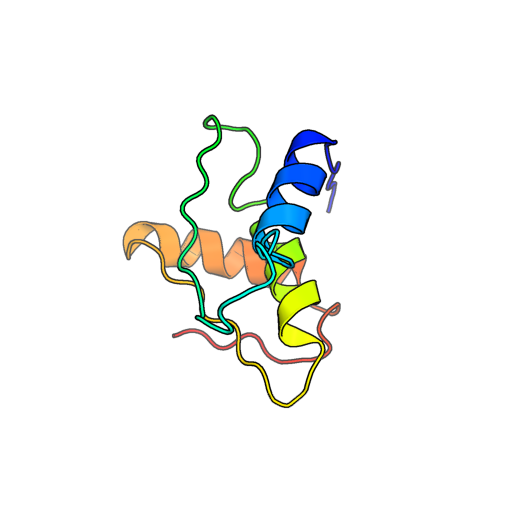4 -12.766 -5.355 1.00 72.94 87 ARG A CA 1
ATOM 670 C C . ARG A 1 87 ? 5.283 -12.496 -3.871 1.00 72.94 87 ARG A C 1
ATOM 672 O O . ARG A 1 87 ? 4.321 -12.245 -3.142 1.00 72.94 87 ARG A O 1
ATOM 679 N N . ARG A 1 88 ? 6.533 -12.562 -3.411 1.00 75.44 88 ARG A N 1
ATOM 680 C CA . ARG A 1 88 ? 6.871 -12.308 -2.007 1.00 75.44 88 ARG A CA 1
ATOM 681 C C . ARG A 1 88 ? 6.782 -10.813 -1.712 1.00 75.44 88 ARG A C 1
ATOM 683 O O . ARG A 1 88 ? 7.286 -9.992 -2.471 1.00 75.44 88 ARG A O 1
ATOM 690 N N . ILE A 1 89 ? 6.160 -10.481 -0.585 1.00 77.12 89 ILE A N 1
ATOM 691 C CA . ILE A 1 89 ? 6.199 -9.137 -0.009 1.00 77.12 89 ILE A CA 1
ATOM 692 C C . ILE A 1 89 ? 7.439 -9.091 0.875 1.00 77.12 89 ILE A C 1
ATOM 694 O O . ILE A 1 89 ? 7.525 -9.841 1.848 1.00 77.12 89 ILE A O 1
ATOM 698 N N . PHE A 1 90 ? 8.400 -8.250 0.512 1.00 78.75 90 PHE A N 1
ATOM 699 C CA . PHE A 1 90 ? 9.628 -8.087 1.276 1.00 78.75 90 PHE A CA 1
ATOM 700 C C . PHE A 1 90 ? 9.445 -6.972 2.313 1.00 78.75 90 PHE A C 1
ATOM 702 O O . PHE A 1 90 ? 8.962 -5.895 1.950 1.00 78.75 90 PHE A O 1
ATOM 709 N N . PRO A 1 91 ? 9.798 -7.201 3.591 1.00 76.31 91 PRO A N 1
ATOM 710 C CA . PRO A 1 91 ? 9.979 -6.097 4.522 1.00 76.31 91 PRO A CA 1
ATOM 711 C C . PRO A 1 91 ? 11.149 -5.230 4.033 1.00 76.31 91 PRO A C 1
ATOM 713 O O . PRO A 1 91 ? 12.138 -5.762 3.525 1.00 76.31 91 PRO A O 1
ATOM 716 N N . CYS A 1 92 ? 10.995 -3.908 4.134 1.00 61.50 92 CYS A N 1
ATOM 717 C CA . CYS A 1 92 ? 12.099 -2.972 3.930 1.00 61.50 92 CYS A CA 1
ATOM 718 C C . CYS A 1 92 ? 13.078 -3.020 5.102 1.00 61.50 92 CYS A C 1
ATOM 720 O O . CYS A 1 92 ? 12.608 -3.246 6.242 1.00 61.50 92 CYS A O 1
#

Radius of gyration: 14.17 Å; chains: 1; bounding box: 29×32×39 Å

Sequence (92 aa):
MNITIRDIQIRVANHMIKPNLTTNNSTIQSIVMQMNMGEGKTSVILPMLCVSLSSSNSSLVRIIVLKFLFPTNHQSLRYKLGGLLNRRIFPC

pLDDT: mean 81.47, std 11.25, range [49.75, 93.75]

Secondary structure (DSSP, 8-state):
---PPPHHHHHHHHHHHS----TT------------TTS-IIIIIHHHHHHHHSSSTT--------GGGHHHHHHHHHHHHTTTSSS-----